Protein AF-A0A538JRB3-F1 (afdb_monomer_lite)

Radius of gyration: 28.4 Å; chains: 1; bounding box: 50×58×108 Å

Sequence (159 aa):
MPANSCGRGSTPPRAQTASDFVAQSRPTTGTPCSRSRAPGIGTSTAVGPLVRDDPFDDCAGWRVSEAWLAWEALDAAWKASYEEAWALWSAGCFGIGCAVVDGQGSIVARGRNRVMERASDPGVLAETLIAHAEMNTLAVLPLERGTGGDLALYTTMEP

Structure (mmCIF, N/CA/C/O backbone):
data_AF-A0A538JRB3-F1
#
_entry.id   AF-A0A538JRB3-F1
#
loop_
_atom_site.group_PDB
_atom_site.id
_atom_site.type_symbol
_atom_site.label_atom_id
_atom_site.label_alt_id
_atom_site.label_comp_id
_atom_site.label_asym_id
_atom_site.label_entity_id
_atom_site.label_seq_id
_atom_site.pdbx_PDB_ins_code
_atom_site.Cartn_x
_atom_site.Cartn_y
_atom_site.Cartn_z
_atom_site.occupancy
_atom_site.B_iso_or_equiv
_atom_site.auth_seq_id
_atom_site.auth_comp_id
_atom_site.auth_asym_id
_atom_site.auth_atom_id
_atom_site.pdbx_PDB_model_num
ATOM 1 N N . MET A 1 1 ? -8.176 46.158 66.780 1.00 34.66 1 MET A N 1
ATOM 2 C CA . MET A 1 1 ? -7.133 46.382 65.750 1.00 34.66 1 MET A CA 1
ATOM 3 C C . MET A 1 1 ? -7.483 45.540 64.520 1.00 34.66 1 MET A C 1
ATOM 5 O O . MET A 1 1 ? -8.099 44.503 64.729 1.00 34.66 1 MET A O 1
ATOM 9 N N . PRO A 1 2 ? -7.266 46.038 63.287 1.00 50.06 2 PRO A N 1
ATOM 10 C CA . PRO A 1 2 ? -8.337 46.152 62.286 1.00 50.06 2 PRO A CA 1
ATOM 11 C C . PRO A 1 2 ? -8.307 45.151 61.107 1.00 50.06 2 PRO A C 1
ATOM 13 O O . PRO A 1 2 ? -7.435 44.297 61.004 1.00 50.06 2 PRO A O 1
ATOM 16 N N . ALA A 1 3 ? -9.339 45.322 60.271 1.00 43.78 3 ALA A N 1
ATOM 17 C CA . ALA A 1 3 ? -9.767 44.690 59.020 1.00 43.78 3 ALA A CA 1
ATOM 18 C C . ALA A 1 3 ? -8.701 44.279 57.983 1.00 43.78 3 ALA A C 1
ATOM 20 O O . ALA A 1 3 ? -7.636 44.882 57.911 1.00 43.78 3 ALA A O 1
ATOM 21 N N . ASN A 1 4 ? -9.085 43.365 57.074 1.00 38.09 4 ASN A N 1
ATOM 22 C CA . ASN A 1 4 ? -9.047 43.654 55.633 1.00 38.09 4 ASN A CA 1
ATOM 23 C C . ASN A 1 4 ? -9.886 42.692 54.770 1.00 38.09 4 ASN A C 1
ATOM 25 O O . ASN A 1 4 ? -9.819 41.472 54.878 1.00 38.09 4 ASN A O 1
ATOM 29 N N . SER A 1 5 ? -10.649 43.315 53.877 1.00 47.16 5 SER A N 1
ATOM 30 C CA . SER A 1 5 ? -11.327 42.789 52.694 1.00 47.16 5 SER A CA 1
ATOM 31 C C . SER A 1 5 ? -10.371 42.640 51.501 1.00 47.16 5 SER A C 1
ATOM 33 O O . SER A 1 5 ? -9.572 43.543 51.283 1.00 47.16 5 SER A O 1
ATOM 35 N N . CYS A 1 6 ? -10.558 41.619 50.658 1.00 34.31 6 CYS A N 1
ATOM 36 C CA . CYS A 1 6 ? -10.162 41.567 49.235 1.00 34.31 6 CYS A CA 1
ATOM 37 C C . CYS A 1 6 ? -11.188 40.650 48.532 1.00 34.31 6 CYS A C 1
ATOM 39 O O . CYS A 1 6 ? -11.526 39.608 49.074 1.00 34.31 6 CYS A O 1
ATOM 41 N N . GLY A 1 7 ? -11.796 40.932 47.381 1.00 34.56 7 GLY A N 1
ATOM 42 C CA . GLY A 1 7 ? -11.400 41.829 46.302 1.00 34.56 7 GLY A CA 1
ATOM 43 C C . GLY A 1 7 ? -11.292 41.034 44.995 1.00 34.56 7 GLY A C 1
ATOM 44 O O . GLY A 1 7 ? -10.241 40.490 44.711 1.00 34.56 7 GLY A O 1
ATOM 45 N N . ARG A 1 8 ? -12.417 40.951 44.269 1.00 37.47 8 ARG A N 1
ATOM 46 C CA . ARG A 1 8 ? -12.631 40.827 42.806 1.00 37.47 8 ARG A CA 1
ATOM 47 C C . ARG A 1 8 ? -11.550 40.179 41.911 1.00 37.47 8 ARG A C 1
ATOM 49 O O . ARG A 1 8 ? -10.456 40.703 41.773 1.00 37.47 8 ARG A O 1
ATOM 56 N N . GLY A 1 9 ? -12.030 39.269 41.055 1.00 37.84 9 GLY A N 1
ATOM 57 C CA . GLY A 1 9 ? -11.927 39.442 39.600 1.00 37.84 9 GLY A CA 1
ATOM 58 C C . GLY A 1 9 ? -10.866 38.618 38.873 1.00 37.84 9 GLY A C 1
ATOM 59 O O . GLY A 1 9 ? -9.721 39.035 38.762 1.00 37.84 9 GLY A O 1
ATOM 60 N N . SER A 1 10 ? -11.293 37.532 38.232 1.00 39.47 10 SER A N 1
ATOM 61 C CA . SER A 1 10 ? -10.632 37.027 37.028 1.00 39.47 10 SER A CA 1
ATOM 62 C C . SER A 1 10 ? -11.687 36.650 35.990 1.00 39.47 10 SER A C 1
ATOM 64 O O . SER A 1 10 ? -12.516 35.761 36.165 1.00 39.47 10 SER A O 1
ATOM 66 N N . THR A 1 11 ? -11.693 37.429 34.919 1.00 50.28 11 THR A N 1
ATOM 67 C CA . THR A 1 11 ? -12.419 37.211 33.670 1.00 50.28 11 THR A CA 1
ATOM 68 C C . THR A 1 11 ? -11.952 35.891 33.041 1.00 50.28 11 THR A C 1
ATOM 70 O O . THR A 1 11 ? -10.742 35.656 33.010 1.00 50.28 11 THR A O 1
ATOM 73 N N . PRO A 1 12 ? -12.835 35.033 32.498 1.00 48.62 12 PRO A N 1
ATOM 74 C CA . PRO A 1 12 ? -12.379 33.921 31.670 1.00 48.62 12 PRO A CA 1
ATOM 75 C C . PRO A 1 12 ? -11.785 34.462 30.354 1.00 48.62 12 PRO A C 1
ATOM 77 O O . PRO A 1 12 ? -12.265 35.482 29.844 1.00 48.62 12 PRO A O 1
ATOM 80 N N . PRO A 1 13 ? -10.749 33.824 29.780 1.00 42.75 13 PRO A N 1
ATOM 81 C CA . PRO A 1 13 ? -10.221 34.242 28.491 1.00 42.75 13 PRO A CA 1
ATOM 82 C C . PRO A 1 13 ? -11.267 34.037 27.388 1.00 42.75 13 PRO A C 1
ATOM 84 O O . PRO A 1 13 ? -11.963 33.025 27.316 1.00 42.75 13 PRO A O 1
ATOM 87 N N . ARG A 1 14 ? -11.369 35.057 26.536 1.00 42.44 14 ARG A N 1
ATOM 88 C CA . ARG A 1 14 ? -12.251 35.158 25.371 1.00 42.44 14 ARG A CA 1
ATOM 89 C C . ARG A 1 14 ? -11.958 34.025 24.382 1.00 42.44 14 ARG A C 1
ATOM 91 O O . ARG A 1 14 ? -10.815 33.861 23.963 1.00 42.44 14 ARG A O 1
ATOM 98 N N . ALA A 1 15 ? -12.995 33.289 23.985 1.00 44.75 15 ALA A N 1
ATOM 99 C CA . ALA A 1 15 ? -12.928 32.319 22.897 1.00 44.75 15 ALA A CA 1
ATOM 100 C C . ALA A 1 15 ? -12.489 33.017 21.598 1.00 44.75 15 ALA A C 1
ATOM 102 O O . ALA A 1 15 ? -13.103 34.003 21.181 1.00 44.75 15 ALA A O 1
ATOM 103 N N . GLN A 1 16 ? -11.413 32.526 20.985 1.00 43.56 16 GLN A N 1
ATOM 104 C CA . GLN A 1 16 ? -10.972 32.963 19.662 1.00 43.56 16 GLN A CA 1
ATOM 105 C C . GLN A 1 16 ? -11.866 32.295 18.610 1.00 43.56 16 GLN A C 1
ATOM 107 O O . GLN A 1 16 ? -12.016 31.075 18.592 1.00 43.56 16 GLN A O 1
ATOM 112 N N . THR A 1 17 ? -12.518 33.103 17.777 1.00 44.06 17 THR A N 1
ATOM 113 C CA . THR A 1 17 ? -13.398 32.649 16.693 1.00 44.06 17 THR A CA 1
ATOM 114 C C . THR A 1 17 ? -12.601 32.336 15.427 1.00 44.06 17 THR A C 1
ATOM 116 O O . THR A 1 17 ? -11.614 33.003 15.133 1.00 44.06 17 THR A O 1
ATOM 119 N N . ALA A 1 18 ? -13.076 31.356 14.655 1.00 39.97 18 ALA A N 1
ATOM 120 C CA . ALA A 1 18 ? -12.447 30.734 13.482 1.00 39.97 18 ALA A CA 1
ATOM 121 C C . ALA A 1 18 ? -12.238 31.631 12.233 1.00 39.97 18 ALA A C 1
ATOM 123 O O . ALA A 1 18 ? -12.071 31.117 11.130 1.00 39.97 18 ALA A O 1
ATOM 124 N N . SER A 1 19 ? -12.242 32.956 12.376 1.00 39.03 19 SER A N 1
ATOM 125 C CA . SER A 1 19 ? -12.262 33.895 11.244 1.00 39.03 19 SER A CA 1
ATOM 126 C C . SER A 1 19 ? -10.905 34.537 10.927 1.00 39.03 19 SER A C 1
ATOM 128 O O . SER A 1 19 ? -10.776 35.170 9.884 1.00 39.03 19 SER A O 1
ATOM 130 N N . ASP A 1 20 ? -9.883 34.338 11.766 1.00 34.47 20 ASP A N 1
ATOM 131 C CA . ASP A 1 20 ? -8.587 35.029 11.638 1.00 34.47 20 ASP A CA 1
ATOM 132 C C . ASP A 1 20 ? -7.503 34.219 10.891 1.00 34.47 20 ASP A C 1
ATOM 134 O O . ASP A 1 20 ? -6.367 34.670 10.765 1.00 34.47 20 ASP A O 1
ATOM 138 N N . PHE A 1 21 ? -7.821 33.030 10.359 1.00 35.22 21 PHE A N 1
ATOM 139 C CA . PHE A 1 21 ? -6.828 32.157 9.703 1.00 35.22 21 PHE A CA 1
ATOM 140 C C . PHE A 1 21 ? -6.737 32.332 8.173 1.00 35.22 21 PHE A C 1
ATOM 142 O O . PHE A 1 21 ? -5.864 31.765 7.519 1.00 35.22 21 PHE A O 1
ATOM 149 N N . VAL A 1 22 ? -7.619 33.137 7.571 1.00 42.91 22 VAL A N 1
ATOM 150 C CA . VAL A 1 22 ? -7.693 33.319 6.111 1.00 42.91 22 VAL A CA 1
ATOM 151 C C . VAL A 1 22 ? -6.927 34.572 5.691 1.00 42.91 22 VAL A C 1
ATOM 153 O O . VAL A 1 22 ? -7.523 35.568 5.309 1.00 42.91 22 VAL A O 1
ATOM 156 N N . ALA A 1 23 ? -5.598 34.539 5.780 1.00 35.94 23 ALA A N 1
ATOM 157 C CA . ALA A 1 23 ? -4.716 35.392 4.975 1.00 35.94 23 ALA A CA 1
ATOM 158 C C . ALA A 1 23 ? -3.250 35.064 5.270 1.00 35.94 23 ALA A C 1
ATOM 160 O O . ALA A 1 23 ? -2.614 35.796 6.022 1.00 35.94 23 ALA A O 1
ATOM 161 N N . GLN A 1 24 ? -2.719 33.983 4.683 1.00 40.53 24 GLN A N 1
ATOM 162 C CA . GLN A 1 24 ? -1.325 33.870 4.205 1.00 40.53 24 GLN A CA 1
ATOM 163 C C . GLN A 1 24 ? -0.984 32.414 3.873 1.00 40.53 24 GLN A C 1
ATOM 165 O O . GLN A 1 24 ? -0.434 31.683 4.690 1.00 40.53 24 GLN A O 1
ATOM 170 N N . SER A 1 25 ? -1.244 31.981 2.641 1.00 32.19 25 SER A N 1
ATOM 171 C CA . SER A 1 25 ? -0.564 30.804 2.088 1.00 32.19 25 SER A CA 1
ATOM 172 C C . SER A 1 25 ? -0.461 30.960 0.575 1.00 32.19 25 SER A C 1
ATOM 174 O O . SER A 1 25 ? -1.402 30.694 -0.165 1.00 32.19 25 SER A O 1
ATOM 176 N N . ARG A 1 26 ? 0.679 31.478 0.110 1.00 36.88 26 ARG A N 1
ATOM 177 C CA . ARG A 1 26 ? 1.075 31.388 -1.302 1.00 36.88 26 ARG A CA 1
ATOM 178 C C . ARG A 1 26 ? 1.489 29.938 -1.598 1.00 36.88 26 ARG A C 1
ATOM 180 O O . ARG A 1 26 ? 2.104 29.327 -0.726 1.00 36.88 26 ARG A O 1
ATOM 187 N N . PRO A 1 27 ? 1.239 29.403 -2.804 1.00 34.62 27 PRO A N 1
ATOM 188 C CA . PRO A 1 27 ? 1.726 28.081 -3.172 1.00 34.62 27 PRO A CA 1
ATOM 189 C C . PRO A 1 27 ? 3.248 28.140 -3.349 1.00 34.62 27 PRO A C 1
ATOM 191 O O . PRO A 1 27 ? 3.751 28.764 -4.283 1.00 34.62 27 PRO A O 1
ATOM 194 N N . THR A 1 28 ? 4.002 27.522 -2.440 1.00 43.09 28 THR A N 1
ATOM 195 C CA . THR A 1 28 ? 5.428 27.265 -2.660 1.00 43.09 28 THR A CA 1
ATOM 196 C C . THR A 1 28 ? 5.559 25.995 -3.488 1.00 43.09 28 THR A C 1
ATOM 198 O O . THR A 1 28 ? 5.266 24.903 -3.009 1.00 43.09 28 THR A O 1
ATOM 201 N N . THR A 1 29 ? 5.996 26.151 -4.734 1.00 41.56 29 THR A N 1
ATOM 202 C CA . THR A 1 29 ? 6.524 25.078 -5.583 1.00 41.56 29 THR A CA 1
ATOM 203 C C . THR A 1 29 ? 7.509 24.223 -4.783 1.00 41.56 29 THR A C 1
ATOM 205 O O . THR A 1 29 ? 8.510 24.746 -4.291 1.00 41.56 29 THR A O 1
ATOM 208 N N . GLY A 1 30 ? 7.204 22.934 -4.616 1.00 36.22 30 GLY A N 1
ATOM 209 C CA . GLY A 1 30 ? 8.042 21.996 -3.875 1.00 36.22 30 GLY A CA 1
ATOM 210 C C . GLY A 1 30 ? 9.426 21.859 -4.507 1.00 36.22 30 GLY A C 1
ATOM 211 O O . GLY A 1 30 ? 9.555 21.598 -5.702 1.00 36.22 30 GLY A O 1
ATOM 212 N N . THR A 1 31 ? 10.462 22.055 -3.697 1.00 45.78 31 THR A N 1
ATOM 213 C CA . THR A 1 31 ? 11.857 21.824 -4.077 1.00 45.78 31 THR A CA 1
ATOM 214 C C . THR A 1 31 ? 12.110 20.314 -4.163 1.00 45.78 31 THR A C 1
ATOM 216 O O . THR A 1 31 ? 11.879 19.625 -3.168 1.00 45.78 31 THR A O 1
ATOM 219 N N . PRO A 1 32 ? 12.596 19.772 -5.294 1.00 45.53 32 PRO A N 1
ATOM 220 C CA . PRO A 1 32 ? 12.973 18.367 -5.370 1.00 45.53 32 PRO A CA 1
ATOM 221 C C . PRO A 1 32 ? 14.239 18.104 -4.543 1.00 45.53 32 PRO A C 1
ATOM 223 O O . PRO A 1 32 ? 15.118 18.963 -4.432 1.00 45.53 32 PRO A O 1
ATOM 226 N N . CYS A 1 33 ? 14.328 16.902 -3.968 1.00 39.78 33 CYS A N 1
ATOM 227 C CA . CYS A 1 33 ? 15.466 16.442 -3.175 1.00 39.78 33 CYS A CA 1
ATOM 228 C C . CYS A 1 33 ? 16.775 16.607 -3.978 1.00 39.78 33 CYS A C 1
ATOM 230 O O . CYS A 1 33 ? 16.924 16.064 -5.075 1.00 39.78 33 CYS A O 1
ATOM 232 N N . SER A 1 34 ? 17.709 17.416 -3.473 1.00 45.03 34 SER A N 1
ATOM 233 C CA . SER A 1 34 ? 18.908 17.829 -4.209 1.00 45.03 34 SER A CA 1
ATOM 234 C C . SER A 1 34 ? 19.890 16.669 -4.404 1.00 45.03 34 SER A C 1
ATOM 236 O O . SER A 1 34 ? 20.446 16.167 -3.427 1.00 45.03 34 SER A O 1
ATOM 238 N N . ARG A 1 35 ? 20.174 16.290 -5.659 1.00 47.44 35 ARG A N 1
ATOM 239 C CA . ARG A 1 35 ? 21.332 15.447 -6.016 1.00 47.44 35 ARG A CA 1
ATOM 240 C C . ARG A 1 35 ? 22.559 16.303 -6.340 1.00 47.44 35 ARG A C 1
ATOM 242 O O . ARG A 1 35 ? 22.452 17.356 -6.966 1.00 47.44 35 ARG A O 1
ATOM 249 N N . SER A 1 36 ? 23.728 15.820 -5.930 1.00 40.88 36 SER A N 1
ATOM 250 C CA . SER A 1 36 ? 25.048 16.360 -6.261 1.00 40.88 36 SER A CA 1
ATOM 251 C C . SER A 1 36 ? 25.398 16.176 -7.750 1.00 40.88 36 SER A C 1
ATOM 253 O O . SER A 1 36 ? 24.963 15.237 -8.414 1.00 40.88 36 SER A O 1
ATOM 255 N N . ARG A 1 37 ? 26.171 17.132 -8.281 1.00 37.00 37 ARG A N 1
ATOM 256 C CA . ARG A 1 37 ? 26.513 17.342 -9.700 1.00 37.00 37 ARG A CA 1
ATOM 257 C C . ARG A 1 37 ? 27.557 16.326 -10.202 1.00 37.00 37 ARG A C 1
ATOM 259 O O . ARG A 1 37 ? 28.604 16.188 -9.578 1.00 37.00 37 ARG A O 1
ATOM 266 N N . ALA A 1 38 ? 27.317 15.685 -11.349 1.00 42.41 38 ALA A N 1
ATOM 267 C CA . ALA A 1 38 ? 28.326 14.898 -12.074 1.00 42.41 38 ALA A CA 1
ATOM 268 C C . ALA A 1 38 ? 29.279 15.811 -12.892 1.00 42.41 38 ALA A C 1
ATOM 270 O O . ALA A 1 38 ? 28.863 16.909 -13.282 1.00 42.41 38 ALA A O 1
ATOM 271 N N . PRO A 1 39 ? 30.542 15.410 -13.159 1.00 40.78 39 PRO A N 1
ATOM 272 C CA . PRO A 1 39 ? 31.509 16.242 -13.876 1.00 40.78 39 PRO A CA 1
ATOM 273 C C . PRO A 1 39 ? 31.303 16.228 -15.402 1.00 40.78 39 PRO A C 1
ATOM 275 O O . PRO A 1 39 ? 30.762 15.283 -15.970 1.00 40.78 39 PRO A O 1
ATOM 278 N N . GLY A 1 40 ? 31.707 17.335 -16.036 1.00 36.31 40 GLY A N 1
ATOM 279 C CA . GLY A 1 40 ? 31.358 17.731 -17.402 1.00 36.31 40 GLY A CA 1
ATOM 280 C C . GLY A 1 40 ? 32.000 16.916 -18.528 1.00 36.31 40 GLY A C 1
ATOM 281 O O . GLY A 1 40 ? 33.140 16.469 -18.436 1.00 36.31 40 GLY A O 1
ATOM 282 N N . ILE A 1 41 ? 31.244 16.781 -19.618 1.00 43.34 41 ILE A N 1
ATOM 283 C CA . ILE A 1 41 ? 31.653 16.144 -20.872 1.00 43.34 41 ILE A CA 1
ATOM 284 C C . ILE A 1 41 ? 32.328 17.199 -21.758 1.00 43.34 41 ILE A C 1
ATOM 286 O O . ILE A 1 41 ? 31.765 18.265 -22.008 1.00 43.34 41 ILE A O 1
ATOM 290 N N . GLY A 1 42 ? 33.551 16.900 -22.200 1.00 35.62 42 GLY A N 1
ATOM 291 C CA . GLY A 1 42 ? 34.336 17.730 -23.110 1.00 35.62 42 GLY A CA 1
ATOM 292 C C . GLY A 1 42 ? 33.743 17.794 -24.520 1.00 35.62 42 GLY A C 1
ATOM 293 O O . GLY A 1 42 ? 33.149 16.842 -25.018 1.00 35.62 42 GLY A O 1
ATOM 294 N N . THR A 1 43 ? 33.917 18.944 -25.161 1.00 45.28 43 THR A N 1
ATOM 295 C CA . THR A 1 43 ? 33.482 19.240 -26.528 1.00 45.28 43 THR A CA 1
ATOM 296 C C . THR A 1 43 ? 34.398 18.568 -27.553 1.00 45.28 43 THR A C 1
ATOM 298 O O . THR A 1 43 ? 35.600 18.832 -27.546 1.00 45.28 43 THR A O 1
ATOM 301 N N . SER A 1 44 ? 33.845 17.768 -28.469 1.00 40.53 44 SER A N 1
ATOM 302 C CA . SER A 1 44 ? 34.546 17.341 -29.686 1.00 40.53 44 SER A CA 1
ATOM 303 C C . SER A 1 44 ? 33.670 17.580 -30.914 1.00 40.53 44 SER A C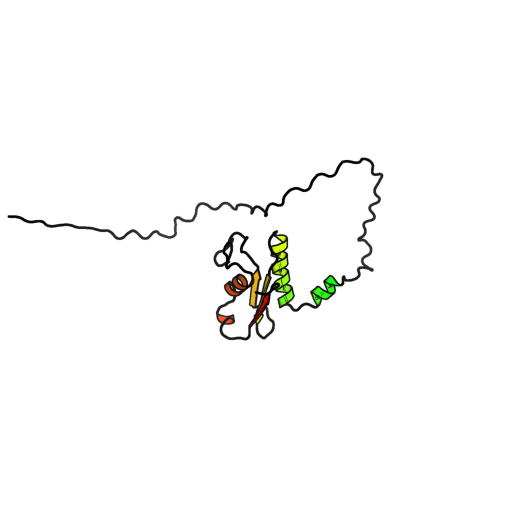 1
ATOM 305 O O . SER A 1 44 ? 32.479 17.271 -30.922 1.00 40.53 44 SER A O 1
ATOM 307 N N . THR A 1 45 ? 34.272 18.211 -31.917 1.00 42.00 45 THR A N 1
ATOM 308 C CA . THR A 1 45 ? 33.638 18.791 -33.100 1.00 42.00 45 THR A CA 1
ATOM 309 C C . THR A 1 45 ? 33.709 17.819 -34.276 1.00 42.00 45 THR A C 1
ATOM 311 O O . THR A 1 45 ? 34.802 17.376 -34.612 1.00 42.00 45 THR A O 1
ATOM 314 N N . ALA A 1 46 ? 32.554 17.571 -34.909 1.00 44.34 46 ALA A N 1
ATOM 315 C CA . ALA A 1 46 ? 32.293 17.283 -36.334 1.00 44.34 46 ALA A CA 1
ATOM 316 C C . ALA A 1 46 ? 31.228 16.181 -36.479 1.00 44.34 46 ALA A C 1
ATOM 318 O O . ALA A 1 46 ? 31.489 15.014 -36.205 1.00 44.34 46 ALA A O 1
ATOM 319 N N . VAL A 1 47 ? 30.029 16.545 -36.947 1.00 45.22 47 VAL A N 1
ATOM 320 C CA . VAL A 1 47 ? 28.983 15.584 -37.321 1.00 45.22 47 VAL A CA 1
ATOM 321 C C . VAL A 1 47 ? 28.492 15.968 -38.716 1.00 45.22 47 VAL A C 1
ATOM 323 O O . VAL A 1 47 ? 27.988 17.073 -38.913 1.00 45.22 47 VAL A O 1
ATOM 326 N N . GLY A 1 48 ? 28.708 15.084 -39.696 1.00 44.16 48 GLY A N 1
ATOM 327 C CA . GLY A 1 48 ? 28.038 15.148 -41.001 1.00 44.16 48 GLY A CA 1
ATOM 328 C C . GLY A 1 48 ? 26.519 14.985 -40.845 1.00 44.16 48 GLY A C 1
ATOM 329 O O . GLY A 1 48 ? 26.042 14.840 -39.721 1.00 44.16 48 GLY A O 1
ATOM 330 N N . PRO A 1 49 ? 25.720 15.020 -41.925 1.00 42.56 49 PRO A N 1
ATOM 331 C CA . PRO A 1 49 ? 24.275 14.893 -41.788 1.00 42.56 49 PRO A CA 1
ATOM 332 C C . PRO A 1 49 ? 23.952 13.527 -41.172 1.00 42.56 49 PRO A C 1
ATOM 334 O O . PRO A 1 49 ? 24.145 1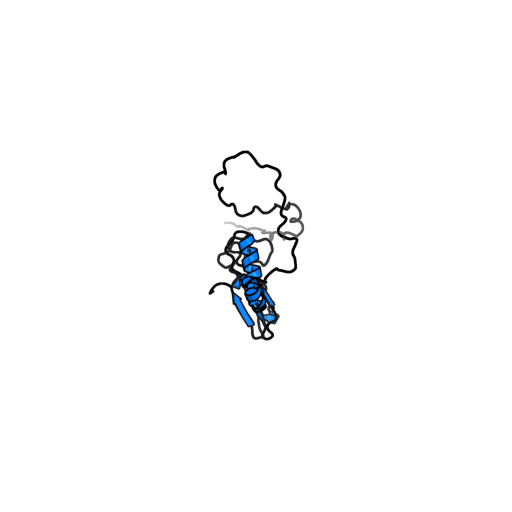2.490 -41.803 1.00 42.56 49 PRO A O 1
ATOM 337 N N . LEU A 1 50 ? 23.501 13.538 -39.914 1.00 47.72 50 LEU A N 1
ATOM 338 C CA . LEU A 1 50 ? 22.903 12.379 -39.272 1.00 47.72 50 LEU A CA 1
ATOM 339 C C . LEU A 1 50 ? 21.615 12.100 -40.035 1.00 47.72 50 LEU A C 1
ATOM 341 O O . LEU A 1 50 ? 20.610 12.786 -39.838 1.00 47.72 50 LEU A O 1
ATOM 345 N N . VAL A 1 51 ? 21.663 11.122 -40.934 1.00 53.59 51 VAL A N 1
ATOM 346 C CA . VAL A 1 51 ? 20.456 10.401 -41.321 1.00 53.59 51 VAL A CA 1
ATOM 347 C C . VAL A 1 51 ? 19.867 9.905 -40.006 1.00 53.59 51 VAL A C 1
ATOM 349 O O . VAL A 1 51 ? 20.510 9.158 -39.269 1.00 53.59 51 VAL A O 1
ATOM 352 N N . ARG A 1 52 ? 18.711 10.452 -39.635 1.00 47.16 52 ARG A N 1
ATOM 353 C CA . ARG A 1 52 ? 17.961 9.965 -38.490 1.00 47.16 52 ARG A CA 1
ATOM 354 C C . ARG A 1 52 ? 17.331 8.654 -38.926 1.00 47.16 52 ARG A C 1
ATOM 356 O O . ARG A 1 52 ? 16.280 8.649 -39.553 1.00 47.16 52 ARG A O 1
ATOM 363 N N . ASP A 1 53 ? 18.031 7.563 -38.654 1.00 45.25 53 ASP A N 1
ATOM 364 C CA . ASP A 1 53 ? 17.394 6.262 -38.537 1.00 45.25 53 ASP A CA 1
ATOM 365 C C . ASP A 1 53 ? 16.512 6.354 -37.290 1.00 45.25 53 ASP A C 1
ATOM 367 O O . ASP A 1 53 ? 16.996 6.177 -36.174 1.00 45.25 53 ASP A O 1
ATOM 371 N N . ASP A 1 54 ? 15.255 6.758 -37.460 1.00 52.19 54 ASP A N 1
ATOM 372 C CA . ASP A 1 54 ? 14.271 6.775 -36.384 1.00 52.19 54 ASP A CA 1
ATOM 373 C C . ASP A 1 54 ? 13.936 5.304 -36.064 1.00 52.19 54 ASP A C 1
ATOM 375 O O . ASP A 1 54 ? 13.246 4.644 -36.842 1.00 52.19 54 ASP A O 1
ATOM 379 N N . PRO A 1 55 ? 14.424 4.725 -34.950 1.00 52.56 55 PRO A N 1
ATOM 380 C CA . PRO A 1 55 ? 14.409 3.274 -34.735 1.00 52.56 55 PRO A CA 1
ATOM 381 C C . PRO A 1 55 ? 13.031 2.740 -34.303 1.00 52.56 55 PRO A C 1
ATOM 383 O O . PRO A 1 55 ? 12.932 1.642 -33.759 1.00 52.56 55 PRO A O 1
ATOM 386 N N . PHE A 1 56 ? 11.969 3.524 -34.500 1.00 55.28 56 PHE A N 1
ATOM 387 C CA . PHE A 1 56 ? 10.628 3.263 -33.975 1.00 55.28 56 PHE A CA 1
ATOM 388 C C . PHE A 1 56 ? 9.564 3.032 -35.060 1.00 55.28 56 PHE A C 1
ATOM 390 O O . PHE A 1 56 ? 8.403 2.851 -34.710 1.00 55.28 56 PHE A O 1
ATOM 397 N N . ASP A 1 57 ? 9.935 2.996 -36.344 1.00 47.41 57 ASP A N 1
ATOM 398 C CA . ASP A 1 57 ? 8.976 2.896 -37.461 1.00 47.41 57 ASP A CA 1
ATOM 399 C C . ASP A 1 57 ? 8.624 1.454 -37.902 1.00 47.41 57 ASP A C 1
ATOM 401 O O . ASP A 1 57 ? 7.889 1.266 -38.870 1.00 47.41 57 ASP A O 1
ATOM 405 N N . ASP A 1 58 ? 9.076 0.416 -37.182 1.00 50.31 58 ASP A N 1
ATOM 406 C CA . ASP A 1 58 ? 8.681 -0.983 -37.435 1.00 50.31 58 ASP A CA 1
ATOM 407 C C . ASP A 1 58 ? 7.930 -1.593 -36.235 1.00 50.31 58 ASP A C 1
ATOM 409 O O . ASP A 1 58 ? 8.481 -2.277 -35.369 1.00 50.31 58 ASP A O 1
ATOM 413 N N . CYS A 1 59 ? 6.625 -1.319 -36.161 1.00 52.69 59 CYS A N 1
ATOM 414 C CA . CYS A 1 59 ? 5.741 -1.777 -35.081 1.00 52.69 59 CYS A CA 1
ATOM 415 C C . CYS A 1 59 ? 5.402 -3.284 -35.127 1.00 52.69 59 CYS A C 1
ATOM 417 O O . CYS A 1 59 ? 4.646 -3.756 -34.278 1.00 52.69 59 CYS A O 1
ATOM 419 N N . ALA A 1 60 ? 5.927 -4.059 -36.085 1.00 56.69 60 ALA A N 1
ATOM 420 C CA . ALA A 1 60 ? 5.602 -5.483 -36.236 1.00 56.69 60 ALA A CA 1
ATOM 421 C C . ALA A 1 60 ? 6.496 -6.432 -35.404 1.00 56.69 60 ALA A C 1
ATOM 423 O O . ALA A 1 60 ? 6.224 -7.633 -35.349 1.00 56.69 60 ALA A O 1
ATOM 424 N N . GLY A 1 61 ? 7.549 -5.920 -34.751 1.00 55.47 61 GLY A N 1
ATOM 425 C CA . GLY A 1 61 ? 8.604 -6.739 -34.135 1.00 55.47 61 GLY A CA 1
ATOM 426 C C . GLY A 1 61 ? 8.859 -6.547 -32.637 1.00 55.47 61 GLY A C 1
ATOM 427 O O . GLY A 1 61 ? 9.789 -7.168 -32.115 1.00 55.47 61 GLY A O 1
ATOM 428 N N . TRP A 1 62 ? 8.092 -5.711 -31.923 1.00 63.94 62 TRP A N 1
ATOM 429 C CA . TRP A 1 62 ? 8.343 -5.488 -30.494 1.00 63.94 62 TRP A CA 1
ATOM 430 C C . TRP A 1 62 ? 8.052 -6.759 -29.687 1.00 63.94 62 TRP A C 1
ATOM 432 O O . TRP A 1 62 ? 6.900 -7.132 -29.458 1.00 63.94 62 TRP A O 1
ATOM 442 N N . ARG A 1 63 ? 9.112 -7.438 -29.238 1.00 73.69 63 ARG A N 1
ATOM 443 C CA . ARG A 1 63 ? 8.985 -8.497 -28.236 1.00 73.69 63 ARG A CA 1
ATOM 444 C C . ARG A 1 63 ? 8.568 -7.842 -26.926 1.00 73.69 63 ARG A C 1
ATOM 446 O O . ARG A 1 63 ? 9.249 -6.937 -26.446 1.00 73.69 63 ARG A O 1
ATOM 453 N N . VAL A 1 64 ? 7.477 -8.324 -26.336 1.00 82.06 64 VAL A N 1
ATOM 454 C CA . VAL A 1 64 ? 7.184 -8.048 -24.926 1.00 82.06 64 VAL A CA 1
ATOM 455 C C . VAL A 1 64 ? 8.417 -8.413 -24.103 1.00 82.06 64 VAL A C 1
ATOM 457 O O . VAL A 1 64 ? 9.020 -9.468 -24.308 1.00 82.06 64 VAL A O 1
ATOM 460 N N . SER A 1 65 ? 8.848 -7.510 -23.228 1.00 89.56 65 SER A N 1
ATOM 461 C CA . SER A 1 65 ? 9.979 -7.800 -22.356 1.00 89.56 65 SER A CA 1
ATOM 462 C C . SER A 1 65 ? 9.547 -8.790 -21.274 1.00 89.56 65 SER A C 1
ATOM 464 O O . SER A 1 65 ? 8.399 -8.778 -20.831 1.00 89.56 65 SER A O 1
ATOM 466 N N . GLU A 1 66 ? 10.476 -9.612 -20.789 1.00 92.06 66 GLU A N 1
ATOM 467 C CA . GLU A 1 66 ? 10.240 -10.475 -19.619 1.00 92.06 66 GLU A CA 1
ATOM 468 C C . GLU A 1 66 ? 9.762 -9.662 -18.406 1.00 92.06 66 GLU A C 1
ATOM 470 O O . GLU A 1 66 ? 8.911 -10.107 -17.644 1.00 92.06 66 GLU A O 1
ATOM 475 N N . ALA A 1 67 ? 10.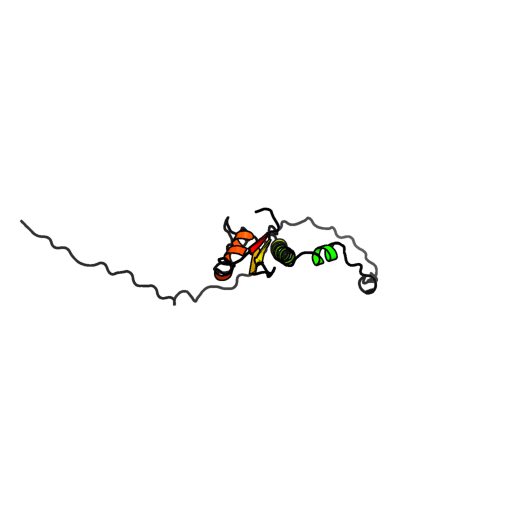247 -8.423 -18.264 1.00 91.44 67 ALA A N 1
ATOM 476 C CA . ALA A 1 67 ? 9.799 -7.502 -17.224 1.00 91.44 67 ALA A CA 1
ATOM 477 C C . ALA A 1 67 ? 8.309 -7.148 -17.355 1.00 91.44 67 ALA A C 1
ATOM 479 O O . ALA A 1 67 ? 7.609 -7.073 -16.349 1.00 91.44 67 ALA A O 1
ATOM 480 N N . TRP A 1 68 ? 7.815 -6.958 -18.582 1.00 92.56 68 TRP A N 1
ATOM 481 C CA . TRP A 1 68 ? 6.397 -6.707 -18.830 1.00 92.56 68 TRP A CA 1
ATOM 482 C C . TRP A 1 68 ? 5.541 -7.930 -18.492 1.00 92.56 68 TRP A C 1
ATOM 484 O O . TRP A 1 68 ? 4.511 -7.796 -17.840 1.00 92.56 68 TRP A O 1
ATOM 494 N N . LEU A 1 69 ? 5.982 -9.129 -18.881 1.00 95.00 69 LEU A N 1
ATOM 495 C CA . LEU A 1 69 ? 5.280 -10.370 -18.543 1.00 95.00 69 LEU A CA 1
ATOM 496 C C . LEU A 1 69 ? 5.250 -10.613 -17.028 1.00 95.00 69 LEU A C 1
ATOM 498 O O . LEU A 1 69 ? 4.204 -10.962 -16.487 1.00 95.00 69 LEU A O 1
ATOM 502 N N . ALA A 1 70 ? 6.373 -10.381 -16.343 1.00 95.50 70 ALA A N 1
ATOM 503 C CA . ALA A 1 70 ? 6.458 -10.475 -14.891 1.00 95.50 70 ALA A CA 1
ATOM 504 C C . ALA A 1 70 ? 5.527 -9.467 -14.206 1.00 95.50 70 ALA A C 1
ATOM 506 O O . ALA A 1 70 ? 4.820 -9.835 -13.274 1.00 95.50 70 ALA A O 1
ATOM 507 N N . TRP A 1 71 ? 5.485 -8.222 -14.694 1.00 95.81 71 TRP A N 1
ATOM 508 C CA . TRP A 1 71 ? 4.545 -7.211 -14.216 1.00 95.81 71 TRP A CA 1
ATOM 509 C C . TRP A 1 71 ? 3.097 -7.664 -14.393 1.00 95.81 71 TRP A C 1
ATOM 511 O O . TRP A 1 71 ? 2.338 -7.652 -13.430 1.00 95.81 71 TRP A O 1
ATOM 521 N N . GLU A 1 72 ? 2.712 -8.101 -15.595 1.00 96.69 72 GLU A N 1
ATOM 522 C CA . GLU A 1 72 ? 1.343 -8.537 -15.884 1.00 96.69 72 GLU A CA 1
ATOM 523 C C . GLU A 1 72 ? 0.894 -9.708 -15.005 1.00 96.69 72 GLU A C 1
ATOM 525 O O . GLU A 1 72 ? -0.260 -9.731 -14.577 1.00 96.69 72 GLU A O 1
ATOM 530 N N . ALA A 1 73 ? 1.810 -10.619 -14.673 1.00 96.94 73 ALA A N 1
ATOM 531 C CA . ALA A 1 73 ? 1.545 -11.779 -13.830 1.00 96.94 73 ALA A CA 1
ATOM 532 C C . ALA A 1 73 ? 1.359 -11.459 -12.334 1.00 96.94 73 ALA A C 1
ATOM 534 O O . ALA A 1 73 ? 0.905 -12.329 -11.593 1.00 96.94 73 ALA A O 1
ATOM 535 N N . LEU A 1 74 ? 1.709 -10.254 -11.868 1.00 96.94 74 LEU A N 1
ATOM 536 C CA . LEU A 1 74 ? 1.515 -9.871 -10.469 1.00 96.94 74 LEU A CA 1
ATOM 537 C C . LEU A 1 74 ? 0.032 -9.695 -10.124 1.00 96.94 74 LEU A C 1
ATOM 539 O O . LEU A 1 74 ? -0.738 -9.089 -10.877 1.00 96.94 74 LEU A O 1
ATOM 543 N N . ASP A 1 75 ? -0.330 -10.126 -8.915 1.00 96.31 75 ASP A N 1
ATOM 544 C CA . ASP A 1 75 ? -1.624 -9.812 -8.316 1.00 96.31 75 ASP A CA 1
ATOM 545 C C . ASP A 1 75 ? -1.820 -8.294 -8.195 1.00 96.31 75 ASP A C 1
ATOM 547 O O . ASP A 1 75 ? -0.867 -7.520 -8.047 1.00 96.31 75 ASP A O 1
ATOM 551 N N . ALA A 1 76 ? -3.082 -7.858 -8.183 1.00 97.06 76 ALA A N 1
ATOM 552 C CA . ALA A 1 76 ? -3.431 -6.441 -8.091 1.00 97.06 76 ALA A CA 1
ATOM 553 C C . ALA A 1 76 ? -2.813 -5.751 -6.860 1.00 97.06 76 ALA A C 1
ATOM 555 O O . ALA A 1 76 ? -2.383 -4.602 -6.957 1.00 97.06 76 ALA A O 1
ATOM 556 N N . ALA A 1 77 ? -2.724 -6.455 -5.726 1.00 97.62 77 ALA A N 1
ATOM 557 C CA . ALA A 1 77 ? -2.104 -5.942 -4.506 1.00 97.62 77 ALA A CA 1
ATOM 558 C C . ALA A 1 77 ? -0.609 -5.646 -4.698 1.00 97.62 77 ALA A C 1
ATOM 560 O O . ALA A 1 77 ? -0.143 -4.570 -4.334 1.00 97.62 77 ALA A O 1
ATOM 561 N N . TRP A 1 78 ? 0.132 -6.556 -5.339 1.00 98.19 78 TRP A N 1
ATOM 562 C CA . TRP A 1 78 ? 1.550 -6.358 -5.637 1.00 98.19 78 TRP A CA 1
ATOM 563 C C . TRP A 1 78 ? 1.775 -5.226 -6.637 1.00 98.19 78 TRP A C 1
ATOM 565 O O . TRP A 1 78 ? 2.646 -4.388 -6.407 1.00 98.19 78 TRP A O 1
ATOM 575 N N . LYS A 1 79 ? 0.964 -5.149 -7.702 1.00 98.31 79 LYS A N 1
ATOM 576 C CA . LYS A 1 79 ? 1.003 -4.019 -8.648 1.00 98.31 79 LYS A CA 1
ATOM 577 C C . LYS A 1 79 ? 0.796 -2.692 -7.915 1.00 98.31 79 LYS A C 1
ATOM 579 O O . LYS A 1 79 ? 1.593 -1.775 -8.081 1.00 98.31 79 LYS A O 1
ATOM 584 N N . ALA A 1 80 ? -0.201 -2.620 -7.034 1.00 98.25 80 ALA A N 1
ATOM 585 C CA . ALA A 1 80 ? -0.484 -1.432 -6.236 1.00 98.25 80 ALA A CA 1
ATOM 586 C C . ALA A 1 80 ? 0.672 -1.032 -5.307 1.00 98.25 80 ALA A C 1
ATOM 588 O O . ALA A 1 80 ? 1.048 0.139 -5.270 1.00 98.25 80 ALA A O 1
ATOM 589 N N . SER A 1 81 ? 1.266 -1.989 -4.590 1.00 98.38 81 SER A N 1
ATOM 590 C CA . SER A 1 81 ? 2.410 -1.718 -3.714 1.00 98.38 81 SER A CA 1
ATOM 591 C C . SER A 1 81 ? 3.634 -1.246 -4.510 1.00 98.38 81 SER A C 1
ATOM 593 O O . SER A 1 81 ? 4.318 -0.313 -4.087 1.00 98.38 81 SER A O 1
ATOM 595 N N . TYR A 1 82 ? 3.894 -1.819 -5.690 1.00 98.12 82 TYR A N 1
ATOM 596 C CA . TYR A 1 82 ? 4.986 -1.368 -6.558 1.00 98.12 82 TYR A CA 1
ATOM 597 C C . TYR A 1 82 ? 4.718 -0.018 -7.232 1.00 98.12 82 TYR A C 1
ATOM 599 O O . TYR A 1 82 ? 5.660 0.752 -7.398 1.00 98.12 82 TYR A O 1
ATOM 607 N N . GLU A 1 83 ? 3.473 0.312 -7.583 1.00 98.00 83 GLU A N 1
ATOM 608 C CA . GLU A 1 83 ? 3.095 1.645 -8.081 1.00 98.00 83 GLU A CA 1
ATOM 609 C C . GLU A 1 83 ? 3.420 2.734 -7.049 1.00 98.00 83 GLU A C 1
ATOM 611 O O . GLU A 1 83 ? 4.039 3.748 -7.380 1.00 98.00 83 GLU A O 1
ATOM 616 N N . GLU A 1 84 ? 3.071 2.499 -5.782 1.00 97.50 84 GLU A N 1
ATOM 617 C CA . GLU A 1 84 ? 3.378 3.406 -4.672 1.00 97.50 84 GLU A CA 1
ATOM 618 C C . GLU A 1 84 ? 4.889 3.533 -4.425 1.00 97.50 84 GLU A C 1
ATOM 620 O O . GLU A 1 84 ? 5.425 4.643 -4.309 1.00 97.50 84 GLU A O 1
ATOM 625 N N . ALA A 1 85 ? 5.600 2.400 -4.416 1.00 97.38 85 ALA A N 1
ATOM 626 C CA . ALA A 1 85 ? 7.056 2.365 -4.309 1.00 97.38 85 ALA A CA 1
ATOM 627 C C . ALA A 1 85 ? 7.732 3.121 -5.466 1.00 97.38 85 ALA A C 1
ATOM 629 O O . ALA A 1 85 ? 8.674 3.885 -5.246 1.00 97.38 85 ALA A O 1
ATOM 630 N N . TRP A 1 86 ? 7.235 2.951 -6.694 1.00 96.75 86 TRP A N 1
ATOM 631 C CA . TRP A 1 86 ? 7.752 3.610 -7.890 1.00 96.75 86 TRP A CA 1
ATOM 632 C C . TRP A 1 86 ? 7.516 5.119 -7.867 1.00 96.75 86 TRP A C 1
ATOM 634 O O . TRP A 1 86 ? 8.423 5.888 -8.204 1.00 96.75 86 TRP A O 1
ATOM 644 N N . ALA A 1 87 ? 6.333 5.561 -7.433 1.00 93.00 87 ALA A N 1
ATOM 645 C CA . ALA A 1 87 ? 6.020 6.978 -7.283 1.00 93.00 87 ALA A CA 1
ATOM 646 C C . ALA A 1 87 ? 6.977 7.656 -6.289 1.00 93.00 87 ALA A C 1
ATOM 648 O O . ALA A 1 87 ? 7.504 8.737 -6.560 1.00 93.00 87 ALA A O 1
ATOM 649 N N . LEU A 1 88 ? 7.258 6.989 -5.168 1.00 91.94 88 LEU A N 1
ATOM 650 C CA . LEU A 1 88 ? 8.180 7.469 -4.142 1.00 91.94 88 LEU A CA 1
ATOM 651 C C . LEU A 1 88 ? 9.646 7.466 -4.598 1.00 91.94 88 LEU A C 1
ATOM 653 O O . LEU A 1 88 ? 10.379 8.435 -4.383 1.00 91.94 88 LEU A O 1
ATOM 657 N N . TRP A 1 89 ? 10.074 6.395 -5.269 1.00 94.12 89 TRP A N 1
ATOM 658 C CA . TRP A 1 89 ? 11.407 6.296 -5.863 1.00 94.12 89 TRP A CA 1
ATOM 659 C C . TRP A 1 89 ? 11.648 7.405 -6.890 1.00 94.12 89 TRP A C 1
ATOM 661 O O . TRP A 1 89 ? 12.683 8.075 -6.867 1.00 94.12 89 TRP A O 1
ATOM 671 N N . SER A 1 90 ? 10.657 7.655 -7.750 1.00 92.94 90 SER A N 1
ATOM 672 C CA . SER A 1 90 ? 10.684 8.731 -8.746 1.00 92.94 90 SER A CA 1
ATOM 673 C C . SER A 1 90 ? 10.755 10.120 -8.103 1.00 92.94 90 SER A C 1
ATOM 675 O O . SER A 1 90 ? 11.362 11.028 -8.670 1.00 92.94 90 SER A O 1
ATOM 677 N N . ALA A 1 91 ? 10.217 10.277 -6.889 1.00 88.12 91 ALA A N 1
ATOM 678 C CA . ALA A 1 91 ? 10.356 11.487 -6.078 1.00 88.12 91 ALA A CA 1
ATOM 679 C C . ALA A 1 91 ? 11.726 11.613 -5.369 1.00 88.12 91 ALA A C 1
ATOM 681 O O . ALA A 1 91 ? 11.999 12.627 -4.726 1.00 88.12 91 ALA A O 1
ATOM 682 N N . GLY A 1 92 ? 12.616 10.622 -5.510 1.00 87.38 92 GLY A N 1
ATOM 683 C CA . GLY A 1 92 ? 13.971 10.631 -4.957 1.00 87.38 92 GLY A CA 1
ATOM 684 C C . GLY A 1 92 ? 14.090 10.090 -3.531 1.00 87.38 92 GLY A C 1
ATOM 685 O O . GLY A 1 92 ? 15.062 10.421 -2.854 1.00 87.38 92 GLY A O 1
ATOM 686 N N . CYS A 1 93 ? 13.132 9.281 -3.073 1.00 86.00 93 CYS A N 1
ATOM 687 C CA . CYS A 1 93 ? 13.138 8.665 -1.743 1.00 86.00 93 CYS A CA 1
ATOM 688 C C . CYS A 1 93 ? 13.239 7.124 -1.815 1.00 86.00 93 CYS A C 1
ATOM 690 O O . CYS A 1 93 ? 13.372 6.541 -2.892 1.00 86.00 93 CYS A O 1
ATOM 692 N N . PHE A 1 94 ? 13.208 6.451 -0.661 1.00 84.75 94 PHE A N 1
ATOM 693 C CA . PHE A 1 94 ? 13.254 4.991 -0.554 1.00 84.75 94 PHE A CA 1
ATOM 694 C C . PHE A 1 94 ? 11.932 4.389 -1.029 1.00 84.75 94 PHE A C 1
ATOM 696 O O . PHE A 1 94 ? 10.937 4.494 -0.322 1.00 84.75 94 PHE A O 1
ATOM 703 N N . GLY A 1 95 ? 11.922 3.772 -2.212 1.00 93.12 95 GLY A N 1
ATOM 704 C CA . GLY A 1 95 ? 10.728 3.204 -2.842 1.00 93.12 95 GLY A CA 1
ATOM 705 C C . GLY A 1 95 ? 10.148 2.017 -2.076 1.00 93.12 95 GLY A C 1
ATOM 706 O O . GLY A 1 95 ? 10.417 0.872 -2.421 1.00 93.12 95 GLY A O 1
ATOM 707 N N . ILE A 1 96 ? 9.357 2.304 -1.045 1.00 97.44 96 ILE A N 1
ATOM 708 C CA . ILE A 1 96 ? 8.620 1.326 -0.245 1.00 97.4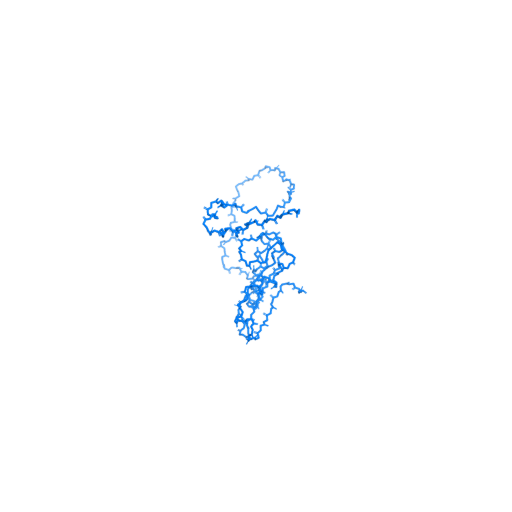4 96 ILE A CA 1
ATOM 709 C C . ILE A 1 96 ? 7.137 1.673 -0.337 1.00 97.44 96 ILE A C 1
ATOM 711 O O . ILE A 1 96 ? 6.736 2.793 -0.001 1.00 97.44 96 ILE A O 1
ATOM 715 N N . GLY A 1 97 ? 6.343 0.712 -0.795 1.00 97.69 97 GLY A N 1
ATOM 716 C CA . GLY A 1 97 ? 4.906 0.849 -0.991 1.00 97.69 97 GLY A CA 1
ATOM 717 C C . GLY A 1 97 ? 4.144 -0.323 -0.390 1.00 97.69 97 GLY A C 1
ATOM 718 O O . GLY A 1 97 ? 4.698 -1.401 -0.164 1.00 97.69 97 GLY A O 1
ATOM 719 N N . CYS A 1 98 ? 2.871 -0.084 -0.098 1.00 98.31 98 CYS A N 1
ATOM 720 C CA . CYS A 1 98 ? 2.020 -1.017 0.611 1.00 98.31 98 CYS A CA 1
ATOM 721 C C . CYS A 1 98 ? 0.557 -0.901 0.157 1.00 98.31 98 CYS A C 1
ATOM 723 O O . CYS A 1 98 ? 0.084 0.171 -0.232 1.00 98.31 98 CYS A O 1
ATOM 725 N N . ALA A 1 99 ? -0.160 -2.019 0.201 1.00 98.12 99 ALA A N 1
ATOM 726 C CA . ALA A 1 99 ? -1.576 -2.111 -0.112 1.00 98.12 99 ALA A CA 1
ATOM 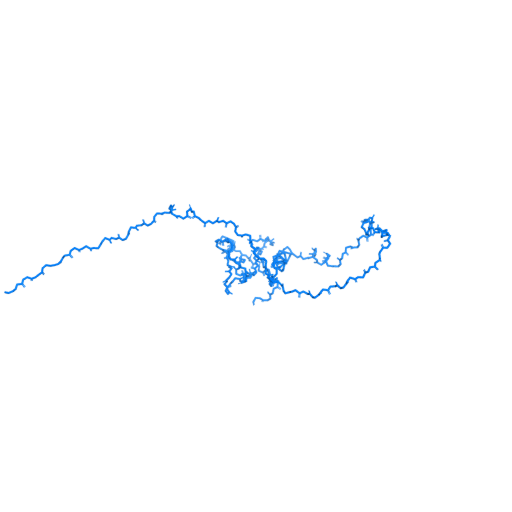727 C C . ALA A 1 99 ? -2.268 -3.093 0.839 1.00 98.12 99 ALA A C 1
ATOM 729 O O . ALA A 1 99 ? -1.685 -4.097 1.250 1.00 98.12 99 ALA A O 1
ATOM 730 N N . VAL A 1 100 ? -3.531 -2.819 1.162 1.00 96.94 100 VAL A N 1
ATOM 731 C CA . VAL A 1 100 ? -4.421 -3.758 1.857 1.00 96.94 100 VAL A CA 1
ATOM 732 C C . VAL A 1 100 ? -5.482 -4.228 0.878 1.00 96.94 100 VAL A C 1
ATOM 734 O O . VAL A 1 100 ? -6.102 -3.405 0.197 1.00 96.94 100 VAL A O 1
ATOM 737 N N . VAL A 1 101 ? -5.725 -5.535 0.854 1.00 96.38 101 VAL A N 1
ATOM 738 C CA . VAL A 1 101 ? -6.871 -6.137 0.167 1.00 96.38 101 VAL A CA 1
ATOM 739 C C . VAL A 1 101 ? -7.845 -6.764 1.153 1.00 96.38 101 VAL A C 1
ATOM 741 O O . VAL A 1 101 ? -7.442 -7.204 2.230 1.00 96.38 101 VAL A O 1
ATOM 744 N N . ASP A 1 102 ? -9.121 -6.799 0.780 1.00 93.94 102 ASP A N 1
ATOM 745 C CA . ASP A 1 102 ? -10.138 -7.574 1.487 1.00 93.94 102 ASP A CA 1
ATOM 746 C C . ASP A 1 102 ? -10.134 -9.057 1.090 1.00 93.94 102 ASP A C 1
ATOM 748 O O . ASP A 1 102 ? -9.414 -9.480 0.183 1.00 93.94 102 ASP A O 1
ATOM 752 N N . GLY A 1 103 ? -10.965 -9.861 1.759 1.00 91.94 103 GLY A N 1
ATOM 753 C CA . GLY A 1 103 ? -11.120 -11.290 1.471 1.00 91.94 103 GLY A CA 1
ATOM 754 C C . GLY A 1 103 ? -11.602 -11.620 0.051 1.00 91.94 103 GLY A C 1
ATOM 755 O O . GLY A 1 103 ? -11.599 -12.788 -0.320 1.00 91.94 103 GLY A O 1
ATOM 756 N N . GLN A 1 104 ? -11.999 -10.622 -0.751 1.00 92.31 104 GLN A N 1
ATOM 757 C CA . GLN A 1 104 ? -12.341 -10.786 -2.169 1.00 92.31 104 GLN A CA 1
ATOM 758 C C . GLN A 1 104 ? -11.208 -10.334 -3.102 1.00 92.31 104 GLN A C 1
ATOM 760 O O . GLN A 1 104 ? -11.392 -10.283 -4.318 1.00 92.31 104 GLN A O 1
ATOM 765 N N . GLY A 1 105 ? -10.045 -9.981 -2.549 1.00 92.38 105 GLY A N 1
ATOM 766 C CA . GLY A 1 105 ? -8.893 -9.472 -3.288 1.00 92.38 105 GLY A CA 1
ATOM 767 C C . GLY A 1 105 ? -9.040 -8.019 -3.747 1.00 92.38 105 GLY A C 1
ATOM 768 O O . GLY A 1 105 ? -8.214 -7.546 -4.529 1.00 92.38 105 GLY A O 1
ATOM 769 N N . SER A 1 106 ? -10.065 -7.291 -3.287 1.00 93.88 106 SER A N 1
ATOM 770 C CA . SER A 1 106 ? -10.257 -5.886 -3.658 1.00 93.88 106 SER A CA 1
ATOM 771 C C . SER A 1 106 ? -9.344 -4.991 -2.832 1.00 93.88 106 SER A C 1
ATOM 773 O O . SER A 1 106 ? -9.292 -5.114 -1.612 1.00 93.88 106 SER A O 1
ATOM 775 N N . ILE A 1 107 ? -8.648 -4.055 -3.479 1.00 96.00 107 ILE A N 1
ATOM 776 C CA . ILE A 1 107 ? -7.773 -3.102 -2.787 1.00 96.00 107 ILE A CA 1
ATOM 777 C C . ILE A 1 107 ? -8.631 -2.099 -2.015 1.00 96.00 107 ILE A C 1
ATOM 779 O O . ILE A 1 107 ? -9.381 -1.328 -2.613 1.00 96.00 107 ILE A O 1
ATOM 783 N N . VAL A 1 108 ? -8.491 -2.091 -0.690 1.00 94.69 108 VAL A N 1
ATOM 784 C CA . VAL A 1 108 ? -9.256 -1.224 0.223 1.00 94.69 108 VAL A CA 1
ATOM 785 C C . VAL A 1 108 ? -8.431 -0.073 0.794 1.00 94.69 108 VAL A C 1
ATOM 787 O O . VAL A 1 108 ? -9.006 0.908 1.258 1.00 94.69 108 VAL A O 1
ATOM 790 N N . ALA A 1 109 ? -7.101 -0.164 0.741 1.00 95.00 109 ALA A N 1
ATOM 791 C CA . ALA A 1 109 ? -6.196 0.920 1.106 1.00 95.00 109 ALA A CA 1
ATOM 792 C C . ALA A 1 109 ? -4.855 0.786 0.373 1.00 95.00 109 ALA A C 1
ATOM 794 O O . ALA A 1 109 ? -4.440 -0.317 0.012 1.00 95.00 109 ALA A O 1
ATOM 795 N N . ARG A 1 110 ? -4.175 1.916 0.174 1.00 96.81 110 ARG A N 1
ATOM 796 C CA . ARG A 1 110 ? -2.820 2.009 -0.384 1.00 96.81 110 ARG A CA 1
ATOM 797 C C . ARG A 1 110 ? -2.017 3.032 0.407 1.00 96.81 110 ARG A C 1
ATOM 799 O O . ARG A 1 110 ? -2.589 3.982 0.940 1.00 96.81 110 ARG A O 1
ATOM 806 N N . GLY A 1 111 ? -0.705 2.864 0.450 1.00 95.00 111 GLY A N 1
ATOM 807 C CA . GLY A 1 111 ? 0.186 3.797 1.118 1.00 95.00 111 GLY A CA 1
ATOM 808 C C . GLY A 1 111 ? 1.642 3.580 0.740 1.00 95.00 111 GLY A C 1
ATOM 809 O O . GLY A 1 111 ? 2.026 2.581 0.137 1.00 95.00 111 GLY A O 1
ATOM 810 N N . ARG A 1 112 ? 2.474 4.555 1.096 1.00 95.25 112 ARG A N 1
ATOM 811 C CA . ARG A 1 112 ? 3.911 4.557 0.811 1.00 95.25 112 ARG A CA 1
ATOM 812 C C . ARG A 1 112 ? 4.684 5.179 1.957 1.00 95.25 112 ARG A C 1
ATOM 814 O O . ARG A 1 112 ? 4.105 5.898 2.772 1.00 95.25 112 ARG A O 1
ATOM 821 N N . ASN A 1 113 ? 5.979 4.899 2.019 1.00 94.69 113 ASN A N 1
ATOM 822 C CA . ASN A 1 113 ? 6.856 5.505 3.012 1.00 94.69 113 ASN A CA 1
ATOM 823 C C . ASN A 1 113 ? 6.945 7.028 2.796 1.00 94.69 113 ASN A C 1
ATOM 825 O O . ASN A 1 113 ? 7.173 7.507 1.692 1.00 94.69 113 ASN A O 1
ATOM 829 N N . ARG A 1 114 ? 6.760 7.801 3.864 1.00 93.19 114 ARG A N 1
ATOM 830 C CA . ARG A 1 114 ? 6.780 9.268 3.864 1.00 93.19 114 ARG A CA 1
ATOM 831 C C . ARG A 1 114 ? 7.645 9.842 4.987 1.00 93.19 114 ARG A C 1
ATOM 833 O O . ARG A 1 114 ? 7.524 11.019 5.311 1.00 93.19 114 ARG A O 1
ATOM 840 N N . VAL A 1 115 ? 8.557 9.050 5.562 1.00 92.44 115 VAL A N 1
ATOM 841 C CA . VAL A 1 115 ? 9.470 9.494 6.641 1.00 92.44 115 VAL A CA 1
ATOM 842 C C . VAL A 1 115 ? 10.270 10.742 6.248 1.00 92.44 115 VAL A C 1
ATOM 844 O O . VAL A 1 115 ? 10.516 11.600 7.089 1.00 92.44 115 VAL A O 1
ATOM 847 N N . MET A 1 116 ? 10.632 10.873 4.968 1.00 88.88 116 MET A N 1
ATOM 848 C CA . MET A 1 116 ? 11.394 12.012 4.433 1.00 88.88 116 MET A CA 1
ATOM 849 C C . MET A 1 116 ? 10.547 12.961 3.565 1.00 88.88 116 MET A C 1
ATOM 851 O O . MET A 1 116 ? 11.090 13.897 2.978 1.00 88.88 116 MET A O 1
ATOM 855 N N . GLU A 1 117 ? 9.242 12.709 3.428 1.00 88.19 117 GLU A N 1
ATOM 856 C CA . GLU A 1 117 ? 8.331 13.598 2.703 1.00 88.19 117 GLU A CA 1
ATOM 857 C C . GLU A 1 117 ? 7.749 14.641 3.656 1.00 88.19 117 GLU A C 1
ATOM 859 O O . GLU A 1 117 ? 7.365 14.311 4.774 1.00 88.19 117 GLU A O 1
ATOM 864 N N . ARG A 1 118 ? 7.606 15.884 3.185 1.00 85.94 118 ARG A N 1
ATOM 865 C CA . ARG A 1 118 ? 6.849 16.909 3.910 1.00 85.94 118 ARG A CA 1
ATOM 866 C C . ARG A 1 118 ? 5.367 16.577 3.920 1.00 85.94 118 ARG A C 1
ATOM 868 O O . ARG A 1 118 ? 4.814 16.231 2.877 1.00 85.94 118 ARG A O 1
ATOM 875 N N . ALA A 1 119 ? 4.722 16.750 5.071 1.00 78.12 119 ALA A N 1
ATOM 876 C CA . ALA A 1 119 ? 3.273 16.624 5.164 1.00 78.12 119 ALA A CA 1
ATOM 877 C C . ALA A 1 119 ? 2.597 17.654 4.243 1.00 78.12 119 ALA A C 1
ATOM 879 O O . ALA A 1 119 ? 2.781 18.860 4.415 1.00 78.12 119 ALA A O 1
ATOM 880 N N . SER A 1 120 ? 1.834 17.178 3.257 1.00 71.94 120 SER A N 1
ATOM 881 C CA . SER A 1 120 ? 1.047 18.035 2.362 1.00 71.94 120 SER A CA 1
ATOM 882 C C . SER A 1 120 ? -0.393 18.206 2.834 1.00 71.94 120 SER A C 1
ATOM 884 O O . SER A 1 120 ? -0.967 19.271 2.625 1.00 71.94 120 SER A O 1
ATOM 886 N N . ASP A 1 121 ? -0.952 17.193 3.505 1.00 77.12 121 ASP A N 1
ATOM 887 C CA . ASP A 1 121 ? -2.383 17.098 3.791 1.00 77.12 121 ASP A CA 1
ATOM 888 C C . ASP A 1 121 ? -2.650 16.600 5.226 1.00 77.12 121 ASP A C 1
ATOM 890 O O . ASP A 1 121 ? -1.946 15.707 5.715 1.00 77.12 121 ASP A O 1
ATOM 894 N N . PRO A 1 122 ? -3.670 17.135 5.926 1.00 67.56 122 PRO A N 1
ATOM 895 C CA . PRO A 1 122 ? -4.091 16.619 7.226 1.00 67.56 122 PRO A CA 1
ATOM 896 C C . PRO A 1 122 ? -4.465 15.131 7.160 1.00 67.56 122 PRO A C 1
ATOM 898 O O . PRO A 1 122 ? -5.214 14.714 6.281 1.00 67.56 122 PRO A O 1
ATOM 901 N N . GLY A 1 123 ? -3.978 14.339 8.119 1.00 71.50 123 GLY A N 1
ATOM 902 C CA . GLY A 1 123 ? -4.254 12.897 8.199 1.00 71.50 123 GLY A CA 1
ATOM 903 C C . GLY A 1 123 ? -3.235 12.001 7.487 1.00 71.50 123 GLY A C 1
ATOM 904 O O . GLY A 1 123 ? -3.289 10.787 7.662 1.00 71.50 123 GLY A O 1
ATOM 905 N N . VAL A 1 124 ? -2.271 12.570 6.755 1.00 85.19 124 VAL A N 1
ATOM 906 C CA . VAL A 1 124 ? -1.129 11.826 6.200 1.00 85.19 124 VAL A CA 1
ATOM 907 C C . VAL A 1 124 ? -0.001 11.761 7.231 1.00 85.19 124 VAL A C 1
ATOM 909 O O . VAL A 1 124 ? 0.408 12.787 7.778 1.00 85.19 124 VAL A O 1
ATOM 912 N N . LEU A 1 125 ? 0.539 10.564 7.482 1.00 92.25 125 LEU A N 1
ATOM 913 C CA . LEU A 1 125 ? 1.733 10.404 8.310 1.00 92.25 125 LEU A CA 1
ATOM 914 C C . LEU A 1 125 ? 2.956 10.729 7.450 1.00 92.25 125 LEU A C 1
ATOM 916 O O . LEU A 1 125 ? 3.311 9.972 6.551 1.00 92.25 125 LEU A O 1
ATOM 920 N N . ALA A 1 126 ? 3.609 11.850 7.720 1.00 92.94 126 ALA A N 1
ATOM 921 C CA . ALA A 1 126 ? 4.775 12.321 6.979 1.00 92.94 126 ALA A CA 1
ATOM 922 C C . ALA A 1 126 ? 5.747 13.017 7.938 1.00 92.94 126 ALA A C 1
ATOM 924 O O . ALA A 1 126 ? 5.316 13.496 8.985 1.00 92.94 126 ALA A O 1
ATOM 925 N N . GLU A 1 127 ? 7.045 13.036 7.621 1.00 91.62 127 GLU A N 1
ATOM 926 C CA . GLU A 1 127 ? 8.079 13.659 8.475 1.00 91.62 127 GLU A CA 1
ATOM 927 C C . GLU A 1 127 ? 8.099 13.131 9.932 1.00 91.62 127 GLU A C 1
ATOM 929 O O . GLU A 1 127 ? 8.479 13.825 10.875 1.00 91.62 127 GLU A O 1
ATOM 934 N N . THR A 1 128 ? 7.706 11.869 10.138 1.00 91.56 128 THR A N 1
ATOM 935 C CA . THR A 1 128 ? 7.736 11.198 11.448 1.00 91.56 128 THR A CA 1
ATOM 936 C C . THR A 1 128 ? 8.342 9.804 11.339 1.00 91.56 128 THR A C 1
ATOM 938 O O . THR A 1 128 ? 8.289 9.180 10.282 1.00 91.56 128 THR A O 1
ATOM 941 N N . LEU A 1 129 ? 8.869 9.272 12.448 1.00 92.75 129 LEU A N 1
ATOM 942 C CA . LEU A 1 129 ? 9.429 7.912 12.497 1.00 92.75 129 LEU A CA 1
ATOM 943 C C . LEU A 1 129 ? 8.396 6.815 12.206 1.00 92.75 129 LEU A C 1
ATOM 945 O O . LEU A 1 129 ? 8.774 5.714 11.837 1.00 92.75 129 LEU A O 1
ATOM 949 N N . ILE A 1 130 ? 7.104 7.109 12.365 1.00 94.50 130 ILE A N 1
ATOM 950 C CA . ILE A 1 130 ? 6.020 6.157 12.100 1.00 94.50 130 ILE A CA 1
ATOM 951 C C . ILE A 1 130 ? 5.454 6.280 10.683 1.00 94.50 130 ILE A C 1
ATOM 953 O O . ILE A 1 130 ? 4.530 5.552 10.344 1.00 94.50 130 ILE A O 1
ATOM 957 N N . ALA A 1 131 ? 5.969 7.183 9.843 1.00 94.12 131 ALA A N 1
ATOM 958 C CA . ALA A 1 131 ? 5.472 7.426 8.486 1.00 94.12 131 ALA A CA 1
ATOM 959 C C . ALA A 1 131 ? 5.882 6.328 7.481 1.00 94.12 131 ALA A C 1
ATOM 961 O O . ALA A 1 131 ? 6.200 6.613 6.329 1.00 94.12 131 ALA A O 1
ATOM 962 N N . HIS A 1 132 ? 5.890 5.068 7.908 1.00 95.50 132 HIS A N 1
ATOM 963 C CA . HIS A 1 132 ? 6.174 3.909 7.068 1.00 95.50 132 HIS A CA 1
ATOM 964 C C . HIS A 1 132 ? 5.027 3.649 6.080 1.00 95.50 132 HIS A C 1
ATOM 966 O O . HIS A 1 132 ? 3.931 4.203 6.219 1.00 95.50 132 HIS A O 1
ATOM 972 N N . ALA A 1 133 ? 5.277 2.812 5.070 1.00 96.62 133 ALA A N 1
ATOM 973 C CA . ALA A 1 133 ? 4.271 2.485 4.064 1.00 96.62 133 ALA A CA 1
ATOM 974 C C . ALA A 1 133 ? 3.068 1.766 4.686 1.00 96.62 133 ALA A C 1
ATOM 976 O O . ALA A 1 133 ? 1.923 2.118 4.405 1.00 96.62 133 ALA A O 1
ATOM 977 N N . GLU A 1 134 ? 3.327 0.827 5.592 1.00 97.31 134 GLU A N 1
ATOM 978 C CA . GLU A 1 134 ? 2.330 0.055 6.330 1.00 97.31 134 GLU A CA 1
ATOM 979 C C . GLU A 1 134 ? 1.441 0.985 7.156 1.00 97.31 134 GLU A C 1
ATOM 981 O O . GLU A 1 134 ? 0.218 0.957 7.038 1.00 97.31 134 GLU A O 1
ATOM 986 N N . MET A 1 135 ? 2.055 1.884 7.929 1.00 96.12 135 MET A N 1
ATOM 987 C CA . MET A 1 135 ? 1.326 2.819 8.786 1.00 96.12 135 MET A CA 1
ATOM 988 C C . MET A 1 135 ? 0.499 3.821 7.983 1.00 96.12 135 MET A C 1
ATOM 990 O O . MET A 1 135 ? -0.651 4.072 8.333 1.00 96.12 135 MET A O 1
ATOM 994 N N . ASN A 1 136 ? 1.040 4.365 6.889 1.00 94.75 136 ASN A N 1
ATOM 995 C CA . ASN A 1 136 ? 0.276 5.241 5.998 1.00 94.75 136 ASN A CA 1
ATOM 996 C C . ASN A 1 136 ? -0.896 4.509 5.332 1.00 94.75 136 ASN A C 1
ATOM 998 O O . ASN A 1 136 ? -1.956 5.101 5.156 1.00 94.75 136 ASN A O 1
ATOM 1002 N N . THR A 1 137 ? -0.733 3.225 5.005 1.00 95.31 137 THR A N 1
ATOM 1003 C CA . THR A 1 137 ? -1.813 2.403 4.441 1.00 95.31 137 THR A CA 1
ATOM 1004 C C . THR A 1 137 ? -2.917 2.160 5.470 1.00 95.31 137 THR A C 1
ATOM 1006 O O . THR A 1 137 ? -4.096 2.321 5.162 1.00 95.31 137 THR A O 1
ATOM 1009 N N . LEU A 1 138 ? -2.554 1.829 6.713 1.00 93.94 138 LEU A N 1
ATOM 1010 C CA . LEU A 1 138 ? -3.515 1.636 7.803 1.00 93.94 138 LEU A CA 1
ATOM 1011 C C . LEU A 1 138 ? -4.213 2.940 8.210 1.00 93.94 138 LEU A C 1
ATOM 1013 O O . LEU A 1 138 ? -5.389 2.912 8.559 1.00 93.94 138 LEU A O 1
ATOM 1017 N N . ALA A 1 139 ? -3.525 4.082 8.133 1.00 92.56 139 ALA A N 1
ATOM 1018 C CA . ALA A 1 139 ? -4.090 5.388 8.479 1.00 92.56 139 ALA A CA 1
ATOM 1019 C C . ALA A 1 139 ? -5.263 5.801 7.573 1.00 92.56 139 ALA A C 1
ATOM 1021 O O . ALA A 1 139 ? -6.140 6.544 8.012 1.00 92.56 139 ALA A O 1
ATOM 1022 N N . VAL A 1 140 ? -5.294 5.313 6.329 1.00 91.56 140 VAL A N 1
ATOM 1023 C CA . VAL A 1 140 ? -6.365 5.602 5.359 1.00 91.56 140 VAL A CA 1
ATOM 1024 C C . VAL A 1 140 ? -7.371 4.458 5.208 1.00 91.56 140 VAL A C 1
ATOM 1026 O O . VAL A 1 140 ? -8.338 4.596 4.460 1.00 91.56 140 VAL A O 1
ATOM 1029 N N . LEU A 1 141 ? -7.174 3.336 5.910 1.00 91.94 141 LEU A N 1
ATOM 1030 C CA . LEU A 1 141 ? -8.103 2.211 5.899 1.00 91.94 141 LEU A CA 1
ATOM 1031 C C . LEU A 1 141 ? -9.399 2.600 6.638 1.00 91.94 141 LEU A C 1
ATOM 1033 O O . LEU A 1 141 ? -9.349 2.909 7.832 1.00 91.94 141 LEU A O 1
ATOM 1037 N N . PRO A 1 142 ? -10.579 2.562 5.988 1.00 87.88 142 PRO A N 1
ATOM 1038 C CA . PRO A 1 142 ? -11.830 2.907 6.656 1.00 87.88 142 PRO A CA 1
ATOM 1039 C C . PRO A 1 142 ? -12.119 1.968 7.834 1.00 87.88 142 PRO A C 1
ATOM 1041 O O . PRO A 1 142 ? -12.042 0.747 7.689 1.00 87.88 142 PRO A O 1
ATOM 1044 N N . LEU A 1 143 ? -12.526 2.519 8.983 1.00 88.12 143 LEU A N 1
ATOM 1045 C CA . LEU A 1 143 ? -12.801 1.745 10.206 1.00 88.12 143 LEU A CA 1
ATOM 1046 C C . LEU A 1 143 ? -13.810 0.604 9.978 1.00 88.12 143 LEU A C 1
ATOM 1048 O O . LEU A 1 143 ? -13.634 -0.502 10.489 1.00 88.12 143 LEU A O 1
ATOM 1052 N N . GLU A 1 144 ? -14.838 0.861 9.166 1.00 87.12 144 GLU A N 1
ATOM 1053 C CA . GLU A 1 144 ? -15.866 -0.115 8.779 1.00 87.12 144 GLU A CA 1
ATOM 1054 C C . GLU A 1 144 ? -15.283 -1.316 8.020 1.00 87.12 144 GLU A C 1
ATOM 1056 O O . GLU A 1 144 ? -15.794 -2.428 8.120 1.00 87.12 144 GLU A O 1
ATOM 1061 N N . ARG A 1 145 ? -14.191 -1.105 7.275 1.00 83.56 145 ARG A N 1
ATOM 1062 C CA . ARG A 1 145 ? -13.459 -2.159 6.559 1.00 83.56 145 ARG A CA 1
ATOM 1063 C C . ARG A 1 145 ? -12.427 -2.848 7.452 1.00 83.56 145 ARG A C 1
ATOM 1065 O O . ARG A 1 145 ? -12.168 -4.027 7.258 1.00 83.56 145 ARG A O 1
ATOM 1072 N N . GLY A 1 146 ? -11.877 -2.139 8.440 1.00 80.25 146 GLY A N 1
ATOM 1073 C CA . GLY A 1 146 ? -10.826 -2.631 9.338 1.00 80.25 146 GLY A CA 1
ATOM 1074 C C . GLY A 1 146 ? -11.276 -3.556 10.475 1.00 80.25 146 GLY A C 1
ATOM 1075 O O . GLY A 1 146 ? -10.427 -4.164 11.116 1.00 80.25 146 GLY A O 1
ATOM 1076 N N . THR A 1 147 ? -12.576 -3.656 10.769 1.00 77.38 147 THR A N 1
ATOM 1077 C CA . THR A 1 147 ? -13.067 -4.279 12.020 1.00 77.38 147 THR A CA 1
ATOM 1078 C C . THR A 1 147 ? -13.921 -5.536 11.837 1.00 77.38 147 THR A C 1
ATOM 1080 O O . THR A 1 147 ? -14.375 -6.097 12.832 1.00 77.38 147 THR A O 1
ATOM 1083 N N . GLY A 1 148 ? -14.134 -6.014 10.605 1.00 66.50 148 GLY A N 1
ATOM 1084 C CA . GLY A 1 148 ? -15.126 -7.069 10.353 1.00 66.50 148 GLY A CA 1
ATOM 1085 C C . GLY A 1 148 ? -14.827 -8.071 9.238 1.00 66.50 148 GLY A C 1
ATOM 1086 O O . GLY A 1 148 ? -15.737 -8.812 8.876 1.00 66.50 148 GLY A O 1
ATOM 1087 N N . GLY A 1 149 ? -13.613 -8.114 8.679 1.00 79.81 149 GLY A N 1
ATOM 1088 C CA . GLY A 1 149 ? -13.305 -9.022 7.570 1.00 79.81 149 GLY A CA 1
ATOM 1089 C C . GLY A 1 149 ? -11.853 -9.483 7.509 1.00 79.81 149 GLY A C 1
ATOM 1090 O O . GLY A 1 149 ? -10.983 -8.913 8.166 1.00 79.81 149 GLY A O 1
ATOM 1091 N N . ASP A 1 150 ? -11.618 -10.511 6.693 1.00 90.62 150 ASP A N 1
ATOM 1092 C CA . ASP A 1 150 ? -10.275 -10.959 6.336 1.00 90.62 150 ASP A CA 1
ATOM 1093 C C . ASP A 1 150 ? -9.585 -9.863 5.523 1.00 90.62 150 ASP A C 1
ATOM 1095 O O . ASP A 1 150 ? -10.094 -9.425 4.486 1.00 90.62 150 ASP A O 1
ATOM 1099 N N . LEU A 1 151 ? -8.436 -9.407 6.015 1.00 95.38 151 LEU A N 1
ATOM 1100 C CA . LEU A 1 151 ? -7.594 -8.415 5.361 1.00 95.38 151 LEU A CA 1
ATOM 1101 C C . LEU A 1 151 ? -6.190 -8.983 5.193 1.00 95.38 151 LEU A C 1
ATOM 1103 O O . LEU A 1 151 ? -5.646 -9.592 6.115 1.00 95.38 151 LEU A O 1
ATOM 1107 N N . ALA A 1 152 ? -5.589 -8.730 4.036 1.00 96.12 152 ALA A N 1
ATOM 1108 C CA . ALA A 1 152 ? -4.196 -9.062 3.773 1.00 96.12 152 ALA A CA 1
ATOM 1109 C C . ALA A 1 152 ? -3.411 -7.798 3.417 1.00 96.12 152 ALA A C 1
ATOM 1111 O O . ALA A 1 152 ? -3.850 -6.984 2.602 1.00 96.12 152 ALA A O 1
ATOM 1112 N N . LEU A 1 153 ? -2.246 -7.644 4.046 1.00 96.88 153 LEU A N 1
ATOM 1113 C CA . LEU A 1 153 ? -1.315 -6.540 3.830 1.00 96.88 153 LEU A CA 1
ATOM 1114 C C . LEU A 1 153 ? -0.185 -7.007 2.908 1.00 96.88 153 LEU A C 1
ATOM 1116 O O . LEU A 1 153 ? 0.462 -8.014 3.182 1.00 96.88 153 LEU A O 1
ATOM 1120 N N . TYR A 1 154 ? 0.069 -6.253 1.844 1.00 98.31 154 TYR A N 1
ATOM 1121 C CA . TYR A 1 154 ? 1.134 -6.502 0.879 1.00 98.31 154 TYR A CA 1
ATOM 1122 C C . TYR A 1 154 ? 2.114 -5.342 0.921 1.00 98.31 154 TYR A C 1
ATOM 1124 O O . TYR A 1 154 ? 1.738 -4.217 0.602 1.00 98.31 154 TYR A O 1
ATOM 1132 N N . THR A 1 155 ? 3.372 -5.603 1.257 1.00 98.12 155 THR A N 1
ATOM 1133 C CA . THR A 1 155 ? 4.423 -4.581 1.322 1.00 98.12 155 THR A CA 1
ATOM 1134 C C . THR A 1 155 ? 5.657 -5.019 0.543 1.00 98.12 155 THR A C 1
ATOM 1136 O O . THR A 1 155 ? 5.971 -6.205 0.457 1.00 98.12 155 THR A O 1
ATOM 1139 N N . THR A 1 156 ? 6.346 -4.059 -0.072 1.00 97.75 156 THR A N 1
ATOM 1140 C CA . THR A 1 156 ? 7.546 -4.312 -0.885 1.00 97.75 156 THR A CA 1
ATOM 1141 C C . THR A 1 156 ? 8.807 -4.591 -0.057 1.00 97.75 156 THR A C 1
ATOM 1143 O O . THR A 1 156 ? 9.848 -4.894 -0.636 1.00 97.75 156 THR A O 1
ATOM 1146 N N . MET A 1 157 ?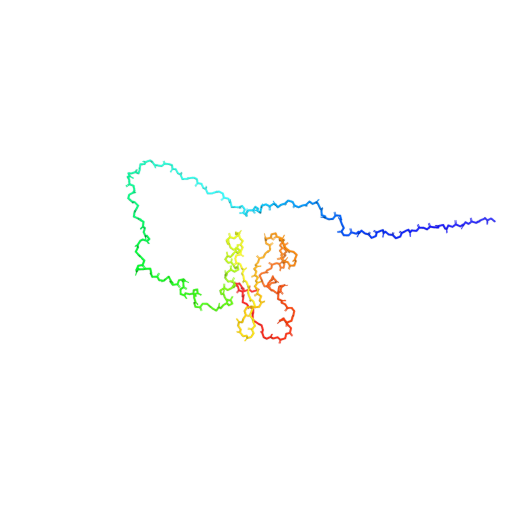 8.747 -4.459 1.272 1.00 96.56 157 MET A N 1
ATOM 1147 C CA . MET A 1 157 ? 9.830 -4.770 2.213 1.00 96.56 157 MET A CA 1
ATOM 1148 C C . MET A 1 157 ? 9.259 -5.578 3.386 1.00 96.56 157 MET A C 1
ATOM 1150 O O . MET A 1 157 ? 8.101 -5.397 3.732 1.00 96.56 157 MET A O 1
ATOM 1154 N N . GLU A 1 158 ? 10.055 -6.459 3.998 1.00 95.19 158 GLU A N 1
ATOM 1155 C CA . GLU A 1 158 ? 9.686 -7.080 5.278 1.00 95.19 158 GLU A CA 1
ATOM 1156 C C . GLU A 1 158 ? 9.442 -5.986 6.349 1.00 95.19 158 GLU A C 1
ATOM 1158 O O . GLU A 1 158 ? 10.340 -5.156 6.531 1.00 95.19 158 GLU A O 1
ATOM 1163 N N . PRO A 1 159 ? 8.253 -5.943 6.995 1.00 89.56 159 PRO A N 1
ATOM 1164 C CA . PRO A 1 159 ? 7.911 -4.944 8.015 1.00 89.56 159 PRO A CA 1
ATOM 1165 C C . PRO A 1 159 ? 8.813 -4.935 9.253 1.00 89.56 159 PRO A C 1
ATOM 1167 O O . PRO A 1 159 ? 9.192 -6.031 9.726 1.00 89.56 159 PRO A O 1
#

pLDDT: mean 72.89, std 24.55, range [32.19, 98.38]

Foldseek 3Di:
DDDDDDDDDDDDDDDDDPPPPPDDDDDDDDDQDDDDDDDDDDDDDDDDDPPPPVVPPDPPDDDDDPVNVVLVPDQPQQVQQQVQLVVQVVSVHRSKWKFKAFPVSHTQFIFAAACPPDDPDPQQDHVDPQSHNQSRRVSRRDPVRVPDGDMDMDMPDDD

Secondary structure (DSSP, 8-state):
----------PPPPPPPTTS--S------PPPPPPPPPPPPPP-----------TT--TT--PPPHHHHHHHHS-HHHHHHHHHHHHHHHTTS---EEEEEETTS-EEEEEE--TTSPP-STT---SSTT--HHHHHHHTS-HHHHSSS-EEEEESS--